Protein AF-A0A136WEG6-F1 (afdb_monomer)

Sequence (54 aa):
MIHIILAIIVGIVVWALYHQIFSVAYFGLGAFFVEIWVCFIIGYVAVGKLFGWV

Structure (mmCIF, N/CA/C/O backbone):
data_AF-A0A136WEG6-F1
#
_entry.id   AF-A0A136WEG6-F1
#
loop_
_atom_site.group_PDB
_atom_site.id
_atom_site.type_symbol
_atom_site.label_atom_id
_atom_site.label_alt_id
_atom_site.label_comp_id
_atom_site.label_asym_id
_atom_site.label_entity_id
_atom_site.label_seq_id
_atom_site.pdbx_PDB_ins_code
_atom_site.Cartn_x
_atom_site.Cartn_y
_atom_site.Cartn_z
_atom_site.occupancy
_atom_site.B_iso_or_equiv
_atom_site.auth_seq_id
_atom_site.auth_comp_id
_atom_site.auth_asym_id
_atom_site.auth_atom_id
_atom_site.pdbx_PDB_model_num
ATOM 1 N N . MET A 1 1 ? -13.743 7.095 11.322 1.00 76.44 1 MET A N 1
ATOM 2 C CA . MET A 1 1 ? -12.387 7.687 11.324 1.00 76.44 1 MET A CA 1
ATOM 3 C C . MET A 1 1 ? -11.293 6.645 11.545 1.00 76.44 1 MET A C 1
AT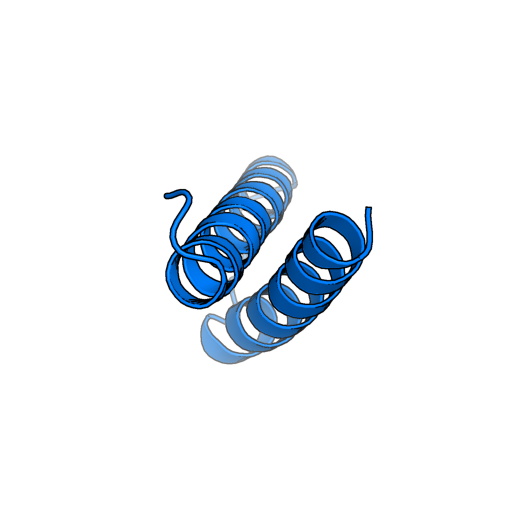OM 5 O O . MET A 1 1 ? -10.412 6.560 10.703 1.00 76.44 1 MET A O 1
ATOM 9 N N . ILE A 1 2 ? -11.352 5.816 12.598 1.00 88.06 2 ILE A N 1
ATOM 10 C CA . ILE A 1 2 ? -10.309 4.806 12.895 1.00 88.06 2 ILE A CA 1
ATOM 11 C C . ILE A 1 2 ? -10.049 3.812 11.746 1.00 88.06 2 ILE A C 1
ATOM 13 O O . ILE A 1 2 ? -8.907 3.525 11.408 1.00 88.06 2 ILE A O 1
ATOM 17 N N . HIS A 1 3 ? -11.106 3.367 11.074 1.00 83.75 3 HIS A N 1
ATOM 18 C CA . HIS A 1 3 ? -11.052 2.489 9.904 1.00 83.75 3 HIS A CA 1
ATOM 19 C C . HIS A 1 3 ? -10.328 3.116 8.692 1.00 83.75 3 HIS A C 1
ATOM 21 O O . HIS A 1 3 ? -9.715 2.393 7.915 1.00 83.75 3 HIS A O 1
ATOM 27 N N . ILE A 1 4 ? -10.341 4.452 8.542 1.00 86.25 4 ILE A N 1
ATOM 28 C CA . ILE A 1 4 ? -9.651 5.148 7.439 1.00 86.25 4 ILE A CA 1
ATOM 29 C C . ILE A 1 4 ? -8.151 5.112 7.712 1.00 86.25 4 ILE A C 1
ATOM 31 O O . ILE A 1 4 ? -7.359 4.792 6.834 1.00 86.25 4 ILE A O 1
ATOM 35 N N . ILE A 1 5 ? -7.770 5.390 8.960 1.00 90.38 5 ILE A N 1
ATOM 36 C CA . ILE A 1 5 ? -6.375 5.359 9.405 1.00 90.38 5 ILE A CA 1
ATOM 37 C C . ILE A 1 5 ? -5.810 3.943 9.249 1.00 90.38 5 ILE A C 1
ATOM 39 O O . ILE A 1 5 ? -4.724 3.775 8.703 1.00 90.38 5 ILE A O 1
ATOM 43 N N . LEU A 1 6 ? -6.572 2.919 9.649 1.00 90.81 6 LEU A N 1
ATOM 44 C CA . LEU A 1 6 ? -6.187 1.520 9.452 1.00 90.81 6 LEU A CA 1
ATOM 45 C C . LEU A 1 6 ? -6.016 1.174 7.968 1.00 90.81 6 LEU A C 1
ATOM 47 O O . LEU A 1 6 ? -5.016 0.559 7.611 1.00 90.81 6 LEU A O 1
ATOM 51 N N . ALA A 1 7 ? -6.934 1.601 7.096 1.00 89.81 7 ALA A N 1
ATOM 52 C CA . ALA A 1 7 ? -6.826 1.369 5.653 1.00 89.81 7 ALA A CA 1
ATOM 53 C C . ALA A 1 7 ? -5.558 1.997 5.050 1.00 89.81 7 ALA A C 1
ATOM 55 O O . ALA A 1 7 ? -4.891 1.362 4.234 1.00 89.81 7 ALA A O 1
ATOM 56 N N . ILE A 1 8 ? -5.192 3.207 5.488 1.00 90.38 8 ILE A N 1
ATOM 57 C CA . ILE A 1 8 ? -3.964 3.894 5.062 1.00 90.38 8 ILE A CA 1
ATOM 58 C C . ILE A 1 8 ? -2.722 3.125 5.524 1.00 90.38 8 ILE A C 1
ATOM 60 O O . ILE A 1 8 ? -1.823 2.884 4.723 1.00 90.38 8 ILE A O 1
ATOM 64 N N . ILE A 1 9 ? -2.678 2.702 6.793 1.00 93.06 9 ILE A N 1
ATOM 65 C CA . ILE A 1 9 ? -1.547 1.939 7.341 1.00 93.06 9 ILE A CA 1
ATOM 66 C C . ILE A 1 9 ? -1.371 0.623 6.577 1.00 93.06 9 ILE A C 1
ATOM 68 O O . ILE A 1 9 ? -0.263 0.306 6.150 1.00 93.06 9 ILE A O 1
ATOM 72 N N . VAL A 1 10 ? -2.460 -0.119 6.356 1.00 92.25 10 VAL A N 1
ATOM 73 C CA . VAL A 1 10 ? 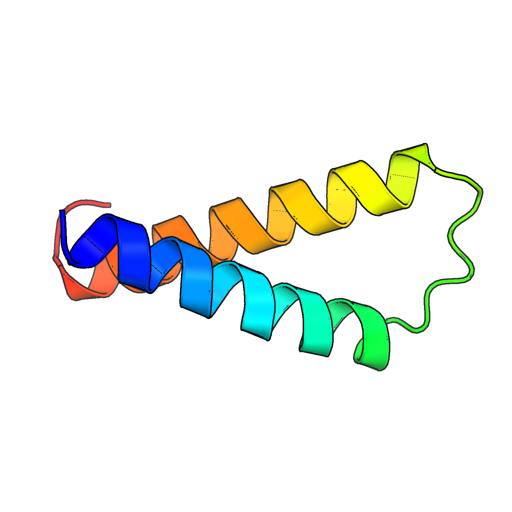-2.419 -1.374 5.594 1.00 92.25 10 VAL A CA 1
ATOM 74 C C . VAL A 1 10 ? -1.968 -1.117 4.156 1.00 92.25 10 VAL A C 1
ATOM 76 O O . VAL A 1 10 ? -1.114 -1.847 3.664 1.00 92.25 10 VAL A O 1
ATOM 79 N N . GLY A 1 11 ? -2.459 -0.061 3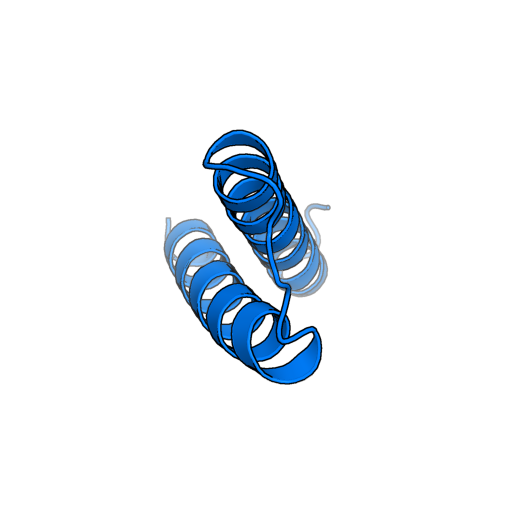.503 1.00 91.06 11 GLY A N 1
ATOM 80 C CA . GLY A 1 11 ? -2.035 0.313 2.151 1.00 91.06 11 GLY A CA 1
ATOM 81 C C . GLY A 1 11 ? -0.535 0.606 2.044 1.00 91.06 11 GLY A C 1
ATOM 82 O O . GLY A 1 11 ? 0.107 0.133 1.111 1.00 91.06 11 GLY A O 1
ATOM 83 N N . ILE A 1 12 ? 0.046 1.308 3.025 1.00 92.00 12 ILE A N 1
ATOM 84 C CA . ILE A 1 12 ? 1.491 1.597 3.080 1.00 92.00 12 ILE A CA 1
ATOM 85 C C . ILE A 1 12 ? 2.308 0.314 3.269 1.00 92.00 12 ILE A C 1
ATOM 87 O O . ILE A 1 12 ? 3.322 0.129 2.599 1.00 92.00 12 ILE A O 1
ATOM 91 N N . VAL A 1 13 ? 1.873 -0.583 4.159 1.00 92.19 13 VAL A N 1
ATOM 92 C CA . VAL A 1 13 ? 2.563 -1.861 4.400 1.00 92.19 13 VAL A CA 1
ATOM 93 C C . VAL A 1 13 ? 2.501 -2.751 3.159 1.00 92.19 13 VAL A C 1
ATOM 95 O O . VAL A 1 13 ? 3.521 -3.298 2.747 1.00 92.19 13 VAL A O 1
ATOM 98 N N . VAL A 1 14 ? 1.325 -2.862 2.535 1.00 91.00 14 VAL A N 1
ATOM 99 C CA . VAL A 1 14 ? 1.141 -3.612 1.285 1.00 91.00 14 VAL A CA 1
ATOM 100 C C . VAL A 1 14 ? 2.009 -3.025 0.179 1.00 91.00 14 VAL A C 1
ATOM 102 O O . VAL A 1 14 ? 2.664 -3.789 -0.519 1.00 91.00 14 VAL A O 1
ATOM 105 N N . TRP A 1 15 ? 2.078 -1.697 0.060 1.00 89.75 15 TRP A N 1
ATOM 106 C CA . TRP A 1 15 ? 2.945 -1.031 -0.908 1.00 89.75 15 TRP A CA 1
ATOM 107 C C . TRP A 1 15 ? 4.423 -1.343 -0.674 1.00 89.75 15 TRP A C 1
ATOM 109 O O . TRP A 1 15 ? 5.096 -1.769 -1.601 1.00 89.75 15 TRP A O 1
ATOM 119 N N . ALA A 1 16 ? 4.924 -1.227 0.559 1.00 87.75 16 ALA A N 1
ATOM 120 C CA . ALA A 1 16 ? 6.321 -1.538 0.867 1.00 87.75 16 ALA A CA 1
ATOM 121 C C . ALA A 1 16 ? 6.683 -2.996 0.526 1.00 87.75 16 ALA A C 1
ATOM 123 O O . ALA A 1 16 ? 7.734 -3.254 -0.060 1.00 87.75 16 ALA A O 1
ATOM 124 N N . LEU A 1 17 ? 5.793 -3.944 0.842 1.00 87.19 17 LEU A N 1
ATOM 125 C CA . LEU A 1 17 ? 5.970 -5.355 0.493 1.00 87.19 17 LEU A CA 1
ATOM 126 C C . LEU A 1 17 ? 5.918 -5.573 -1.022 1.00 87.19 17 LEU A C 1
ATOM 128 O O . LEU A 1 17 ? 6.781 -6.250 -1.572 1.00 87.19 17 LEU A O 1
ATOM 132 N N . TYR A 1 18 ? 4.936 -4.984 -1.704 1.00 84.19 18 TYR A N 1
ATOM 133 C CA . TYR A 1 18 ? 4.775 -5.091 -3.153 1.00 84.19 18 TYR A CA 1
ATOM 134 C C . TYR A 1 18 ? 5.998 -4.518 -3.886 1.00 84.19 18 TYR A C 1
ATOM 136 O O . TYR A 1 18 ? 6.559 -5.177 -4.760 1.00 84.19 18 TYR A O 1
ATOM 144 N N . HIS A 1 19 ? 6.486 -3.358 -3.452 1.00 81.81 19 HIS A N 1
ATOM 145 C CA . HIS A 1 19 ? 7.652 -2.690 -4.017 1.00 81.81 19 HIS A CA 1
ATOM 146 C C . HIS A 1 19 ? 8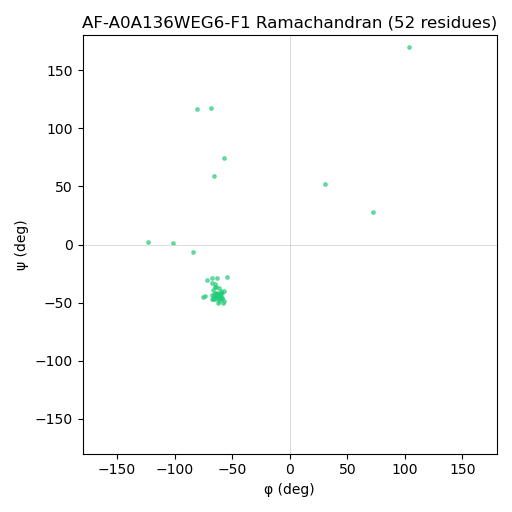.932 -3.530 -3.888 1.00 81.81 19 HIS A C 1
ATOM 148 O O . HIS A 1 19 ? 9.755 -3.573 -4.804 1.00 81.81 19 HIS A O 1
ATOM 154 N N . GLN A 1 20 ? 9.091 -4.243 -2.768 1.00 82.25 20 GLN A N 1
ATOM 155 C CA . GLN A 1 20 ? 10.222 -5.144 -2.539 1.00 82.25 20 GLN A C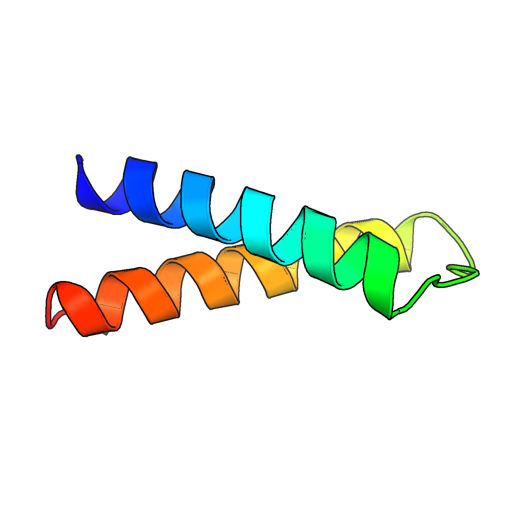A 1
ATOM 156 C C . GLN A 1 20 ? 10.104 -6.458 -3.318 1.00 82.25 20 GLN A C 1
ATOM 158 O O . GLN A 1 20 ? 11.084 -6.896 -3.918 1.00 82.25 20 GLN A O 1
ATOM 163 N N . ILE A 1 21 ? 8.924 -7.087 -3.313 1.00 79.12 21 ILE A N 1
ATOM 164 C CA . ILE A 1 21 ? 8.686 -8.396 -3.944 1.00 79.12 21 ILE A CA 1
ATOM 165 C C . ILE A 1 21 ? 8.789 -8.287 -5.458 1.00 79.12 21 ILE A C 1
ATOM 167 O O . ILE A 1 21 ? 9.438 -9.110 -6.101 1.00 79.12 21 ILE A O 1
ATOM 171 N N . PHE A 1 22 ? 8.139 -7.279 -6.031 1.00 70.94 22 PHE A N 1
ATOM 172 C CA . PHE A 1 22 ? 8.068 -7.157 -7.475 1.00 70.94 22 PHE A CA 1
ATOM 173 C C . PHE A 1 22 ? 9.297 -6.473 -8.070 1.00 70.94 22 PHE A C 1
ATOM 175 O O . PHE A 1 22 ? 9.403 -6.486 -9.292 1.00 70.94 22 PHE A O 1
ATOM 182 N N . SER A 1 23 ? 10.226 -5.954 -7.238 1.00 59.47 23 SER A N 1
ATOM 183 C CA . SER A 1 23 ? 11.515 -5.341 -7.622 1.00 59.47 23 SER A CA 1
ATOM 184 C C . SER A 1 23 ? 11.416 -4.672 -8.985 1.00 59.47 23 SER A C 1
ATOM 186 O O . SER A 1 23 ? 12.109 -5.026 -9.943 1.00 59.47 23 SER A O 1
ATOM 188 N N . VAL A 1 24 ? 10.411 -3.812 -9.141 1.00 55.06 24 VAL A N 1
ATOM 189 C CA . VAL A 1 24 ? 10.052 -3.455 -10.500 1.00 55.06 24 VAL A CA 1
ATOM 190 C C . VAL A 1 24 ? 11.052 -2.404 -10.928 1.00 55.06 24 VAL A C 1
ATOM 192 O O . VAL A 1 24 ? 11.119 -1.297 -10.388 1.00 55.06 24 VAL A O 1
ATOM 195 N N . ALA A 1 25 ? 11.829 -2.767 -11.941 1.00 52.28 25 ALA A N 1
ATOM 196 C CA . ALA A 1 25 ? 12.354 -1.832 -12.913 1.00 52.28 25 ALA A CA 1
ATOM 197 C C . ALA A 1 25 ? 11.151 -1.107 -13.543 1.00 52.28 25 ALA A C 1
ATOM 199 O O . ALA A 1 25 ? 10.689 -1.446 -14.631 1.00 52.28 25 ALA A O 1
ATOM 200 N N . TYR A 1 26 ? 10.540 -0.185 -12.799 1.00 57.75 26 TYR A N 1
ATOM 201 C CA . TYR A 1 26 ? 9.385 0.555 -13.266 1.00 57.75 26 TYR A CA 1
ATOM 202 C C . TYR A 1 26 ? 9.878 1.458 -14.387 1.00 57.75 26 TYR A C 1
ATOM 204 O O . TYR A 1 26 ? 10.727 2.324 -14.182 1.00 57.75 26 TYR A O 1
ATOM 212 N N . PHE A 1 27 ? 9.350 1.223 -15.584 1.00 60.50 27 PHE A N 1
ATOM 213 C CA . PHE A 1 27 ? 9.553 2.018 -16.791 1.00 60.50 27 PHE A CA 1
ATOM 214 C C . PHE A 1 27 ? 8.935 3.429 -16.640 1.00 60.50 27 PHE A C 1
ATOM 216 O O . PHE A 1 27 ? 8.055 3.829 -17.398 1.00 60.50 27 PHE A O 1
ATOM 223 N N . GLY A 1 28 ? 9.389 4.194 -15.643 1.00 66.50 28 GLY A N 1
ATOM 224 C CA . GLY A 1 28 ? 9.004 5.578 -15.379 1.00 66.50 28 GLY A CA 1
ATOM 225 C C . GLY A 1 28 ? 8.019 5.787 -14.221 1.00 66.50 28 GLY A C 1
ATOM 226 O O . GLY A 1 28 ? 7.407 4.862 -13.688 1.00 66.50 28 GLY A O 1
ATOM 227 N N . LEU A 1 29 ? 7.854 7.064 -13.860 1.00 75.25 29 LEU A N 1
ATOM 228 C CA . LEU A 1 29 ? 7.026 7.565 -12.749 1.00 75.25 29 LEU A CA 1
ATOM 229 C C . LEU A 1 29 ? 5.560 7.100 -12.793 1.00 75.25 29 LEU A C 1
ATOM 231 O O . LEU A 1 29 ? 4.925 6.979 -11.750 1.00 75.25 29 LEU A O 1
ATOM 235 N N . GLY A 1 30 ? 5.008 6.826 -13.979 1.00 77.69 30 GLY A N 1
ATOM 236 C CA . GLY A 1 30 ? 3.608 6.417 -14.125 1.00 77.69 30 GLY A CA 1
ATOM 237 C C . GLY A 1 30 ? 3.291 5.091 -13.432 1.00 77.69 30 GLY A C 1
ATOM 238 O O . GLY A 1 30 ? 2.270 4.978 -12.758 1.00 77.69 30 GLY A O 1
ATOM 239 N N . ALA A 1 31 ? 4.184 4.106 -13.534 1.00 79.81 31 ALA A N 1
ATOM 240 C CA . ALA A 1 31 ? 3.951 2.798 -12.931 1.00 79.81 31 ALA A CA 1
ATOM 241 C C . ALA A 1 31 ? 4.063 2.838 -11.395 1.00 79.81 31 ALA A C 1
ATOM 243 O O . ALA A 1 31 ? 3.309 2.153 -10.712 1.00 79.81 31 ALA A O 1
ATOM 244 N N . PHE A 1 32 ? 4.903 3.731 -10.864 1.00 80.81 32 PHE A N 1
ATOM 245 C CA . PHE A 1 32 ? 4.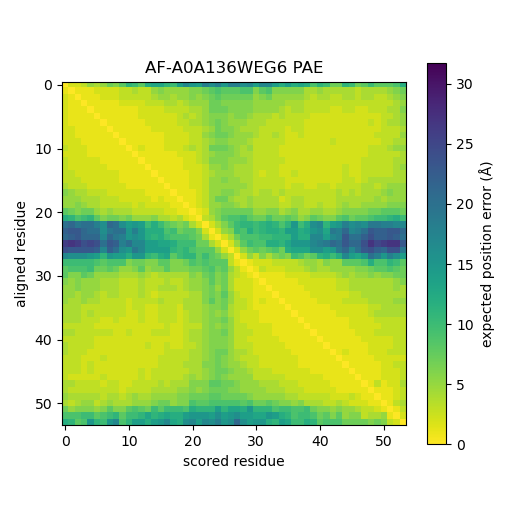998 4.013 -9.430 1.00 80.81 32 PHE A CA 1
ATOM 246 C C . PHE A 1 32 ? 3.687 4.575 -8.854 1.00 80.81 32 PHE A C 1
ATOM 248 O O . PHE A 1 32 ? 3.211 4.119 -7.815 1.00 80.81 32 PHE A O 1
ATOM 255 N N . PHE A 1 33 ? 3.048 5.532 -9.539 1.00 83.38 33 PHE A N 1
ATOM 256 C CA . PHE A 1 33 ? 1.761 6.072 -9.082 1.00 83.38 33 PHE A CA 1
ATOM 257 C C . PHE A 1 33 ? 0.635 5.038 -9.133 1.00 83.38 33 PHE A C 1
ATOM 259 O O . PHE A 1 33 ? -0.195 5.000 -8.224 1.00 83.38 33 PHE A O 1
ATOM 266 N N . VAL A 1 34 ? 0.612 4.198 -10.172 1.00 85.94 34 VAL A N 1
ATOM 267 C CA . VAL A 1 34 ? -0.367 3.108 -10.294 1.00 85.94 34 VAL A CA 1
ATOM 268 C C . VAL A 1 34 ? -0.176 2.085 -9.175 1.00 85.94 34 VAL A C 1
ATOM 270 O O . VAL A 1 34 ? -1.157 1.671 -8.564 1.00 85.94 34 VAL A O 1
ATOM 273 N N . GLU A 1 35 ? 1.067 1.725 -8.855 1.00 86.56 35 GLU A N 1
ATOM 274 C CA . GLU A 1 35 ? 1.390 0.809 -7.758 1.00 86.56 35 GLU A CA 1
ATOM 275 C C . GLU A 1 35 ? 0.860 1.319 -6.412 1.00 86.56 35 GLU A C 1
ATOM 277 O O . GLU A 1 35 ? 0.153 0.593 -5.709 1.00 86.56 35 GLU A O 1
ATOM 282 N N . ILE A 1 36 ? 1.152 2.580 -6.075 1.00 87.44 36 ILE A N 1
ATOM 283 C CA . ILE A 1 36 ? 0.658 3.211 -4.847 1.00 87.44 36 ILE A CA 1
ATOM 284 C C . ILE A 1 36 ? -0.871 3.156 -4.812 1.00 87.44 36 ILE A C 1
ATOM 286 O O . ILE A 1 36 ? -1.451 2.715 -3.819 1.00 87.44 36 ILE A O 1
ATOM 290 N N . TRP A 1 37 ? -1.532 3.547 -5.904 1.00 88.44 37 TRP A N 1
ATOM 291 C CA . TRP A 1 37 ? -2.992 3.548 -5.990 1.00 88.44 37 TRP A CA 1
ATOM 292 C C . TRP A 1 37 ? -3.602 2.163 -5.764 1.00 88.44 37 TRP A C 1
ATOM 294 O O . TRP A 1 37 ? -4.547 2.023 -4.985 1.00 88.44 37 TRP A O 1
ATOM 304 N N . VAL A 1 38 ? -3.048 1.132 -6.402 1.00 90.00 38 VAL A N 1
ATOM 305 C CA . VAL A 1 38 ? -3.517 -0.250 -6.250 1.00 90.00 38 VAL A CA 1
ATOM 306 C C . VAL A 1 38 ? -3.347 -0.723 -4.805 1.00 90.00 38 VAL A C 1
ATOM 308 O O . VAL A 1 38 ? -4.283 -1.281 -4.233 1.00 90.00 38 VAL A O 1
ATOM 311 N N . CYS A 1 39 ? -2.205 -0.445 -4.175 1.00 91.12 39 CYS A N 1
ATOM 312 C CA . CYS A 1 39 ? -1.951 -0.844 -2.790 1.00 91.12 39 CYS A CA 1
ATOM 313 C C . CYS A 1 39 ? -2.888 -0.140 -1.796 1.00 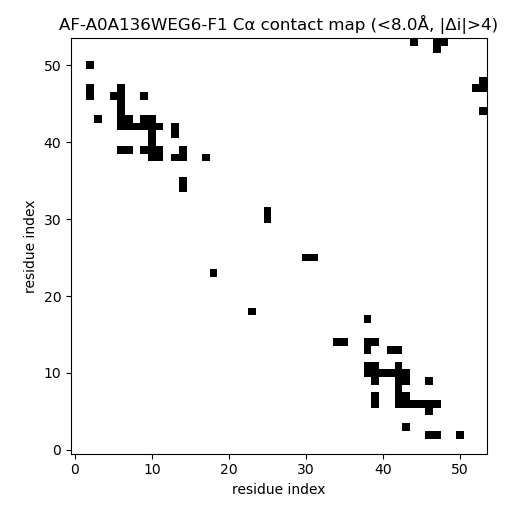91.12 39 CYS A C 1
ATOM 315 O O . CYS A 1 39 ? -3.371 -0.769 -0.853 1.00 91.12 39 CYS A O 1
ATOM 317 N N . PHE A 1 40 ? -3.225 1.131 -2.037 1.00 90.62 40 PHE A N 1
ATOM 318 C CA . PHE A 1 40 ? -4.230 1.849 -1.249 1.00 90.62 40 PHE A CA 1
ATOM 319 C C . PHE A 1 40 ? -5.635 1.251 -1.393 1.00 90.62 40 PHE A C 1
ATOM 321 O O . PHE A 1 40 ? -6.331 1.095 -0.389 1.00 90.62 40 PHE A O 1
ATOM 328 N N . ILE A 1 41 ? -6.046 0.864 -2.607 1.00 91.75 41 ILE A N 1
ATOM 329 C CA . ILE A 1 41 ? -7.333 0.186 -2.833 1.00 91.75 41 ILE A CA 1
ATOM 330 C C . ILE A 1 41 ? -7.361 -1.158 -2.099 1.00 91.75 41 ILE A C 1
ATOM 332 O O . ILE A 1 41 ? -8.337 -1.457 -1.411 1.00 91.75 41 ILE A O 1
ATOM 336 N N . ILE A 1 42 ? -6.284 -1.944 -2.184 1.00 90.94 42 ILE A N 1
ATOM 337 C CA . ILE A 1 42 ? -6.165 -3.219 -1.463 1.00 90.94 42 ILE A CA 1
ATOM 338 C C . ILE A 1 42 ? -6.289 -2.992 0.047 1.00 90.94 42 ILE A C 1
ATOM 340 O O . ILE A 1 42 ? -7.062 -3.692 0.701 1.00 90.94 42 ILE A O 1
ATOM 344 N N . GLY A 1 43 ? -5.592 -1.995 0.599 1.00 90.69 43 GLY A N 1
ATOM 345 C CA . GLY A 1 43 ? -5.682 -1.648 2.018 1.00 90.69 43 GLY A CA 1
ATOM 346 C C . GLY A 1 43 ? -7.094 -1.243 2.443 1.00 90.69 43 GLY A C 1
ATOM 347 O O . GLY A 1 43 ? -7.589 -1.713 3.469 1.00 90.69 43 GLY A O 1
ATOM 348 N N . TYR A 1 44 ? -7.781 -0.444 1.624 1.00 90.81 44 TYR A N 1
ATOM 349 C CA . TYR A 1 44 ? -9.165 -0.045 1.868 1.00 90.81 44 TYR A CA 1
ATOM 350 C C . TYR A 1 44 ? -10.137 -1.229 1.843 1.00 90.81 44 TYR A C 1
ATOM 352 O O . TYR A 1 44 ? -10.952 -1.367 2.754 1.00 90.81 44 TYR A O 1
ATOM 360 N N . VAL A 1 45 ? -10.027 -2.117 0.852 1.00 91.94 45 VAL A N 1
ATOM 361 C CA . VAL A 1 45 ? -10.886 -3.306 0.739 1.00 91.94 45 VAL A CA 1
ATOM 362 C C . VAL A 1 45 ? -10.610 -4.298 1.868 1.00 91.94 45 VAL A C 1
ATOM 364 O O . VAL A 1 45 ? -11.549 -4.822 2.464 1.00 91.94 45 VAL A O 1
ATOM 367 N N . ALA A 1 46 ? -9.341 -4.545 2.199 1.00 91.06 46 ALA A N 1
ATOM 368 C CA . ALA A 1 46 ? -8.953 -5.476 3.256 1.00 91.06 46 ALA A CA 1
ATOM 369 C C . ALA A 1 46 ? -9.485 -5.027 4.619 1.00 91.06 46 ALA A C 1
ATOM 371 O O . ALA A 1 46 ? -10.156 -5.792 5.310 1.00 91.06 46 ALA A O 1
ATOM 372 N N . VAL A 1 47 ? -9.247 -3.763 4.976 1.00 92.06 47 VAL A N 1
ATOM 373 C CA . VAL A 1 47 ? -9.804 -3.189 6.201 1.00 92.06 47 VAL A CA 1
ATOM 374 C C . VAL A 1 47 ? -11.321 -3.152 6.115 1.00 92.06 47 VAL A C 1
ATOM 376 O O . VAL A 1 47 ? -11.996 -3.446 7.094 1.00 92.06 47 VAL A O 1
ATOM 379 N N . GLY A 1 48 ? -11.884 -2.878 4.944 1.00 89.19 48 GLY A N 1
ATOM 380 C CA . GLY A 1 48 ? -13.320 -2.784 4.832 1.00 89.19 48 GLY A CA 1
ATOM 381 C C . GLY A 1 48 ? -14.098 -4.070 5.018 1.00 89.19 48 GLY A C 1
ATOM 382 O O . GLY A 1 48 ? -15.157 -4.055 5.646 1.00 89.19 48 GLY A O 1
ATOM 383 N N . LYS A 1 49 ? -13.517 -5.191 4.607 1.00 90.19 49 LYS A N 1
ATOM 384 C CA . LYS A 1 49 ? -14.053 -6.513 4.926 1.00 90.19 49 LYS A CA 1
ATOM 385 C C . LYS A 1 49 ? -14.021 -6.814 6.424 1.00 90.19 49 LYS A C 1
ATOM 387 O O . LYS A 1 49 ? -14.937 -7.457 6.922 1.00 90.19 49 LYS A O 1
ATOM 392 N N . LEU A 1 50 ? -13.019 -6.319 7.157 1.00 87.94 50 LEU A N 1
ATOM 393 C CA . LEU A 1 50 ? -12.942 -6.489 8.616 1.00 87.94 50 LEU A CA 1
ATOM 394 C C . LEU A 1 50 ? -14.038 -5.716 9.361 1.00 87.94 50 LEU A C 1
ATOM 396 O O . LEU A 1 50 ? -14.461 -6.141 10.432 1.00 87.94 50 LEU A O 1
ATOM 400 N N . PHE A 1 51 ? -14.504 -4.600 8.796 1.00 86.50 51 PHE A N 1
ATOM 401 C CA . PHE A 1 51 ? -15.552 -3.758 9.382 1.00 86.50 51 PHE A CA 1
ATOM 402 C C . PHE A 1 51 ? -16.943 -3.962 8.749 1.00 86.50 51 PHE A C 1
ATOM 404 O O . PHE A 1 51 ? -17.897 -3.318 9.180 1.00 86.50 51 PHE A O 1
ATOM 411 N N . GLY A 1 52 ? -17.079 -4.867 7.772 1.00 85.12 52 GLY A N 1
ATOM 412 C CA . GLY A 1 52 ? -18.364 -5.284 7.196 1.00 85.12 52 GLY A CA 1
ATOM 413 C C . GLY A 1 52 ? -19.046 -4.251 6.295 1.00 85.12 52 GLY A C 1
ATOM 414 O O . GLY A 1 52 ? -20.271 -4.228 6.221 1.00 85.12 52 GLY A O 1
ATOM 415 N N . TRP A 1 53 ? -18.282 -3.37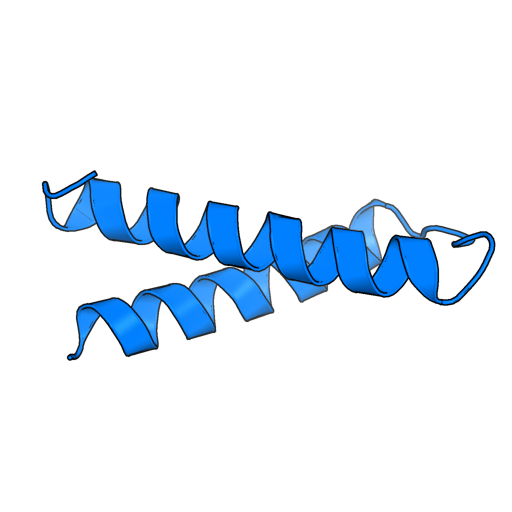9 5.639 1.00 80.25 53 TRP A N 1
ATOM 416 C CA . TRP A 1 53 ? -18.827 -2.233 4.895 1.00 80.25 53 TRP A CA 1
ATOM 417 C C . TRP A 1 53 ? -18.436 -2.182 3.401 1.00 80.25 53 TRP A C 1
ATOM 419 O O . TRP A 1 53 ? -18.771 -1.221 2.711 1.00 80.25 53 TRP A O 1
ATOM 429 N N . VAL A 1 54 ? -17.687 -3.192 2.932 1.00 70.38 54 VAL A N 1
ATOM 430 C CA . VAL A 1 54 ? -17.123 -3.373 1.579 1.00 70.38 54 VAL A CA 1
ATOM 431 C C . VAL A 1 54 ? -17.236 -4.843 1.209 1.00 70.38 54 VAL A C 1
ATOM 433 O O . VAL A 1 54 ? -16.950 -5.683 2.095 1.00 70.38 54 VAL A O 1
#

Organism: NCBI:txid36847

Foldseek 3Di:
DVLLVQLLVQLVVQLVVCCVVCV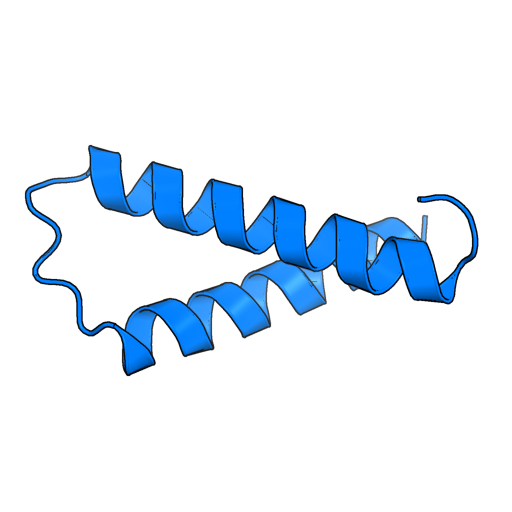DPPPDPVVVVVSSVVSSVVSNVVSCVVVVND

Mean predicted aligned error: 5.0 Å

Secondary structure (DSSP, 8-state):
-HHHHHHHHHHHHHHHHHHHHS----SSHHHHHHHHHHHHHHHHHHHHHHHT--

Radius of gyration: 12.18 Å; Cα contacts (8 Å, |Δi|>4): 44; chains: 1; bounding box: 31×16×30 Å

pLDDT: mean 83.48, std 10.4, range [52.28, 93.06]

Solvent-accessible surface area (backbone atoms only — not comparable to full-atom values): 2962 Å² total; per-residue (Å²): 111,71,66,58,56,50,11,51,53,44,8,52,54,47,32,57,50,48,54,61,74,62,60,64,84,58,92,46,71,67,54,54,55,50,48,50,52,52,22,38,51,51,14,41,49,56,45,24,50,77,72,72,78,95